Protein AF-A0A5U1CKG8-F1 (afdb_monomer_lite)

Sequence (173 aa):
HIKQDSEILKIQFNHFDNAKRIQFLENIAKSHIQNEFYFQKIIDVDFYPDETTTFPDDLKWLERNIEELKLKGTLGESIFFRNKSLHPNLKISKLVASYTMQDIDYDAECKISYEFPEYSTKKSEVAELVIDFKAFNGKGASVSKINEIKASIMKTIEAKKVKAYDLYKLISD

pLDDT: mean 88.24, std 12.93, range [34.75, 98.5]

Structure (mmCIF, N/CA/C/O backbone):
data_AF-A0A5U1CKG8-F1
#
_entry.id   AF-A0A5U1CKG8-F1
#
loop_
_atom_site.group_PDB
_atom_site.id
_atom_site.type_symbol
_atom_site.label_atom_id
_atom_site.label_alt_id
_atom_site.label_comp_id
_atom_site.label_asym_id
_atom_site.label_entity_id
_atom_site.label_seq_id
_atom_site.pdbx_PDB_ins_code
_atom_site.Cartn_x
_atom_site.Cartn_y
_atom_site.Cartn_z
_atom_site.occupancy
_atom_site.B_iso_or_equiv
_atom_site.auth_seq_id
_atom_site.auth_comp_id
_atom_site.auth_asym_id
_atom_site.auth_atom_id
_atom_site.pdbx_PDB_model_num
ATOM 1 N N . HIS A 1 1 ? -2.990 37.234 -15.066 1.00 37.94 1 HIS A N 1
ATOM 2 C CA . HIS A 1 1 ? -3.632 36.086 -14.403 1.00 37.94 1 HIS A CA 1
ATOM 3 C C . HIS A 1 1 ? -2.568 35.031 -14.169 1.00 37.94 1 HIS A C 1
ATOM 5 O O . HIS A 1 1 ? -2.195 34.326 -15.098 1.00 37.94 1 HIS A O 1
ATOM 11 N N . ILE A 1 2 ? -1.983 35.029 -12.973 1.00 34.75 2 ILE A N 1
ATOM 12 C CA . ILE A 1 2 ? -0.997 34.028 -12.561 1.00 34.75 2 ILE A CA 1
ATOM 13 C C . ILE A 1 2 ? -1.790 32.751 -12.267 1.00 34.75 2 ILE A C 1
ATOM 15 O O . ILE A 1 2 ? -2.798 32.813 -11.564 1.00 34.75 2 ILE A O 1
ATOM 19 N N . LYS A 1 3 ? -1.402 31.639 -12.901 1.00 37.12 3 LYS A N 1
ATOM 20 C CA . LYS A 1 3 ? -2.004 30.317 -12.692 1.00 37.12 3 LYS A CA 1
ATOM 21 C C . LYS A 1 3 ? -1.942 29.999 -11.199 1.00 37.12 3 LYS A C 1
ATOM 23 O O . LYS A 1 3 ? -0.858 30.050 -10.632 1.00 37.12 3 LYS A O 1
ATOM 28 N N . GLN A 1 4 ? -3.094 29.708 -10.598 1.00 41.19 4 GLN A N 1
ATOM 29 C CA . GLN A 1 4 ? -3.184 29.094 -9.276 1.00 41.19 4 GLN A CA 1
ATOM 30 C C . GLN A 1 4 ? -2.212 27.912 -9.229 1.00 41.19 4 GLN A C 1
ATOM 32 O O . GLN A 1 4 ? -2.310 27.010 -10.066 1.00 41.19 4 GLN A O 1
ATOM 37 N N . ASP A 1 5 ? -1.273 27.956 -8.285 1.00 42.31 5 ASP A N 1
ATOM 38 C CA . ASP A 1 5 ? -0.496 26.795 -7.876 1.00 42.31 5 ASP A CA 1
ATOM 39 C C . ASP A 1 5 ? -1.482 25.661 -7.602 1.00 42.31 5 ASP A C 1
ATOM 41 O O . ASP A 1 5 ? -2.368 25.781 -6.755 1.00 42.31 5 ASP A O 1
ATOM 45 N N . SER A 1 6 ? -1.392 24.580 -8.375 1.00 45.56 6 SER A N 1
ATOM 46 C CA . SER A 1 6 ? -2.134 23.366 -8.071 1.00 45.56 6 SER A CA 1
ATOM 47 C C . SER A 1 6 ? -1.601 22.854 -6.738 1.00 45.56 6 SER A C 1
ATOM 49 O O . SER A 1 6 ? -0.490 22.320 -6.701 1.00 45.56 6 SER A O 1
ATOM 51 N N . GLU A 1 7 ? -2.342 23.059 -5.649 1.00 56.25 7 GLU A N 1
ATOM 52 C CA . GLU A 1 7 ? -2.011 22.450 -4.365 1.00 56.25 7 GLU A CA 1
ATOM 53 C C . GLU A 1 7 ? -1.767 20.956 -4.590 1.00 56.25 7 GLU A C 1
ATOM 55 O O . GLU A 1 7 ? -2.584 20.252 -5.192 1.00 56.25 7 GLU A O 1
ATOM 60 N N . ILE A 1 8 ? -0.598 20.481 -4.159 1.00 71.81 8 ILE A N 1
ATOM 61 C CA . ILE A 1 8 ? -0.274 19.058 -4.186 1.00 71.81 8 ILE A CA 1
ATOM 62 C C . ILE A 1 8 ? -1.366 18.351 -3.383 1.00 71.81 8 ILE A C 1
ATOM 64 O O . ILE A 1 8 ? -1.565 18.663 -2.211 1.00 71.81 8 ILE A O 1
ATOM 68 N N . LEU A 1 9 ? -2.075 17.410 -4.013 1.00 84.44 9 LEU A N 1
ATOM 69 C CA . LEU A 1 9 ? -3.130 16.647 -3.354 1.00 84.44 9 LEU A CA 1
ATOM 70 C C . LEU A 1 9 ? -2.533 15.861 -2.180 1.00 84.44 9 LEU A C 1
ATOM 72 O O . LEU A 1 9 ? -1.879 14.831 -2.371 1.00 84.44 9 LEU A O 1
ATOM 76 N N . LYS A 1 10 ? -2.789 16.345 -0.966 1.00 91.81 10 LYS A N 1
ATOM 77 C CA . LYS A 1 10 ? -2.428 15.670 0.277 1.00 91.81 10 LYS A CA 1
ATOM 78 C C . LYS A 1 10 ? -3.472 14.610 0.593 1.00 91.81 10 LYS A C 1
ATOM 80 O O . LYS A 1 10 ? -4.633 14.926 0.832 1.00 91.81 10 LYS A O 1
ATOM 85 N N . ILE A 1 11 ? -3.061 13.348 0.580 1.00 96.75 11 ILE A N 1
ATOM 86 C CA . ILE A 1 11 ? -3.908 12.217 0.964 1.00 96.75 11 ILE A CA 1
ATOM 87 C C . ILE A 1 11 ? -3.493 11.797 2.368 1.00 96.75 11 ILE A C 1
ATOM 89 O O . ILE A 1 11 ? -2.354 11.372 2.554 1.00 96.75 11 ILE A O 1
ATOM 93 N N . GLN A 1 12 ? -4.399 11.916 3.335 1.00 97.94 12 GLN A N 1
ATOM 94 C CA . GLN A 1 12 ? -4.143 11.592 4.735 1.00 97.94 12 GLN A CA 1
ATOM 95 C C . GLN A 1 12 ? -4.854 10.305 5.153 1.00 97.94 12 GLN A C 1
ATOM 97 O O . GLN A 1 12 ? -5.826 9.870 4.533 1.00 97.94 12 GLN A O 1
ATOM 102 N N . PHE A 1 13 ? -4.349 9.681 6.211 1.00 98.19 13 PHE A N 1
ATOM 103 C CA . PHE A 1 13 ? -4.827 8.397 6.717 1.00 98.19 13 PHE A CA 1
ATOM 104 C C . PHE A 1 13 ? -6.315 8.413 7.118 1.00 98.19 13 PHE A C 1
ATOM 106 O O . PHE A 1 13 ? -7.049 7.467 6.806 1.00 98.19 13 PHE A O 1
ATOM 113 N N . ASN A 1 14 ? -6.770 9.502 7.743 1.00 97.00 14 ASN A N 1
ATOM 114 C CA . ASN A 1 14 ? -8.156 9.750 8.155 1.00 97.00 14 ASN A CA 1
ATOM 115 C C . ASN A 1 14 ? -9.097 10.184 7.021 1.00 97.00 14 ASN A C 1
ATOM 117 O O . ASN A 1 14 ? -10.294 10.330 7.256 1.00 97.00 14 ASN A O 1
ATOM 121 N N . HIS A 1 15 ? -8.611 10.349 5.786 1.00 97.88 15 HIS A N 1
ATOM 122 C CA . HIS A 1 15 ? -9.495 10.574 4.636 1.00 97.88 15 HIS A CA 1
ATOM 123 C C . HIS A 1 15 ? -10.324 9.330 4.284 1.00 97.88 15 HIS A C 1
ATOM 125 O O . HIS A 1 15 ? -11.174 9.384 3.398 1.00 97.88 15 HIS A O 1
ATOM 131 N N . PHE A 1 16 ? -10.074 8.206 4.956 1.00 97.88 16 PHE A N 1
ATOM 132 C CA . PHE A 1 16 ? -10.710 6.919 4.733 1.00 97.88 16 PHE A CA 1
ATOM 133 C C . PHE A 1 16 ? -11.151 6.315 6.066 1.00 97.88 16 PHE A C 1
ATOM 135 O O . PHE A 1 16 ? -10.428 6.410 7.061 1.00 97.88 16 PHE A O 1
ATOM 142 N N . ASP A 1 17 ? -12.270 5.589 6.055 1.00 97.31 17 ASP A N 1
ATOM 143 C CA . ASP A 1 17 ? -12.484 4.528 7.040 1.00 97.31 17 ASP A CA 1
ATOM 144 C C . ASP A 1 17 ? -11.544 3.337 6.757 1.00 97.31 17 ASP A C 1
ATOM 146 O O . ASP A 1 17 ? -10.890 3.267 5.711 1.00 97.31 17 ASP A O 1
ATOM 150 N N . ASN A 1 18 ? -11.463 2.382 7.684 1.00 97.06 18 ASN A N 1
ATOM 151 C CA . ASN A 1 18 ? -10.542 1.250 7.566 1.00 97.06 18 ASN A CA 1
ATOM 152 C C . ASN A 1 18 ? -10.771 0.419 6.299 1.00 97.06 18 ASN A C 1
ATOM 154 O O . ASN A 1 18 ? -9.816 0.066 5.601 1.00 97.06 18 ASN A O 1
ATOM 158 N N . ALA A 1 19 ? -12.032 0.165 5.943 1.00 96.94 19 ALA A N 1
ATOM 159 C CA . ALA A 1 19 ? -12.349 -0.652 4.784 1.00 96.94 1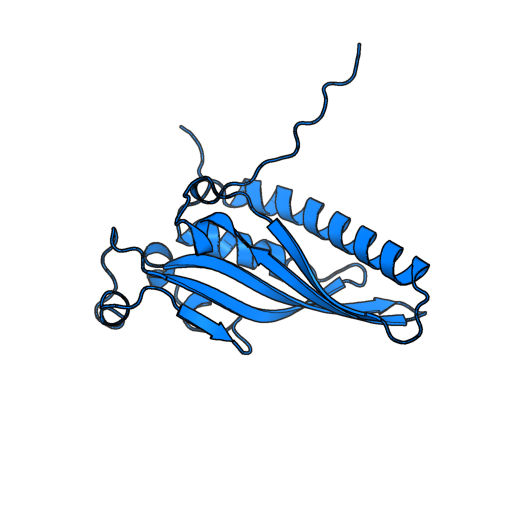9 ALA A CA 1
ATOM 160 C C . ALA A 1 19 ? -12.005 0.039 3.470 1.00 96.94 19 ALA A C 1
ATOM 162 O O . ALA A 1 19 ? -11.392 -0.580 2.592 1.00 96.94 19 ALA A O 1
ATOM 163 N N . LYS A 1 20 ? -12.326 1.328 3.362 1.00 98.06 20 LYS A N 1
ATOM 164 C CA . LYS A 1 20 ? -11.967 2.166 2.224 1.00 98.06 20 LYS A CA 1
ATOM 165 C C . LYS A 1 20 ? -10.460 2.369 2.122 1.00 98.06 20 LYS A C 1
ATOM 167 O O . LYS A 1 20 ? -9.946 2.364 1.010 1.00 98.06 20 LYS A O 1
ATOM 172 N N . ARG A 1 21 ? -9.726 2.457 3.238 1.00 98.12 21 ARG A N 1
ATOM 173 C CA . ARG A 1 21 ? -8.255 2.571 3.230 1.00 98.12 21 ARG A CA 1
ATOM 174 C C . ARG A 1 21 ? -7.599 1.334 2.622 1.00 98.12 21 ARG A C 1
ATOM 176 O O . ARG A 1 21 ? -6.718 1.459 1.773 1.00 98.12 21 ARG A O 1
ATOM 183 N N . ILE A 1 22 ? -8.068 0.143 3.004 1.00 97.81 22 ILE A N 1
ATOM 184 C CA . ILE A 1 22 ? -7.610 -1.127 2.418 1.00 97.81 22 ILE A CA 1
ATOM 185 C C . ILE A 1 22 ? -7.914 -1.163 0.923 1.00 97.81 22 ILE A C 1
ATOM 187 O O . ILE A 1 22 ? -7.021 -1.443 0.125 1.00 97.81 22 ILE A O 1
ATOM 191 N N . GLN A 1 23 ? -9.150 -0.835 0.537 1.00 97.38 23 GLN A N 1
ATOM 192 C CA . GLN A 1 23 ? -9.555 -0.809 -0.869 1.00 97.38 23 GLN A CA 1
ATOM 193 C C . GLN A 1 23 ? -8.756 0.210 -1.685 1.00 97.38 23 GLN A C 1
ATOM 195 O O . GLN A 1 23 ? -8.368 -0.091 -2.807 1.00 97.38 23 GLN A O 1
ATOM 200 N N . PHE A 1 24 ? -8.468 1.382 -1.124 1.00 98.00 24 PHE A N 1
ATOM 201 C CA . PHE A 1 24 ? -7.677 2.429 -1.756 1.00 98.00 24 PHE A CA 1
ATOM 202 C C . PHE A 1 24 ? -6.250 1.964 -2.061 1.00 98.00 24 PHE A C 1
ATOM 204 O O . PHE A 1 24 ? -5.827 2.021 -3.218 1.00 98.00 24 PHE A O 1
ATOM 211 N N . LEU A 1 25 ? -5.522 1.449 -1.061 1.00 97.88 25 LEU A N 1
ATOM 212 C CA . LEU A 1 25 ? -4.151 0.965 -1.265 1.00 97.88 25 LEU A CA 1
ATOM 213 C C . LEU A 1 25 ? -4.113 -0.242 -2.214 1.00 97.88 25 LEU A C 1
ATOM 215 O O . LEU A 1 25 ? -3.247 -0.316 -3.088 1.00 97.88 25 LEU A O 1
ATOM 219 N N . GLU A 1 26 ? -5.074 -1.162 -2.084 1.00 96.62 26 GLU A N 1
ATOM 220 C CA . GLU A 1 26 ? -5.213 -2.315 -2.977 1.00 96.62 26 GLU A CA 1
ATOM 221 C C . GLU A 1 26 ? -5.499 -1.880 -4.423 1.00 9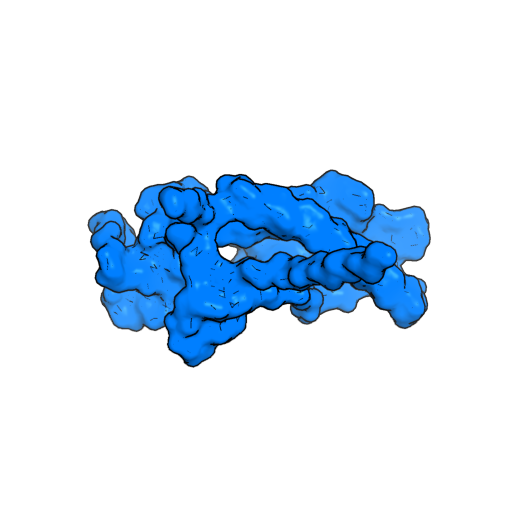6.62 26 GLU A C 1
ATOM 223 O O . GLU A 1 26 ? -4.881 -2.393 -5.358 1.00 96.62 26 GLU A O 1
ATOM 228 N N . ASN A 1 27 ? -6.404 -0.917 -4.614 1.00 96.19 27 ASN A N 1
ATOM 229 C CA . ASN A 1 27 ? -6.797 -0.428 -5.928 1.00 96.19 27 ASN A CA 1
ATOM 230 C C . ASN A 1 27 ? -5.635 0.260 -6.639 1.00 96.19 27 ASN A C 1
ATOM 232 O O . ASN A 1 27 ? -5.372 -0.073 -7.795 1.00 96.19 27 ASN A O 1
ATOM 236 N N . ILE A 1 28 ? -4.920 1.170 -5.965 1.00 95.25 28 ILE A N 1
ATOM 237 C CA . ILE A 1 28 ? -3.768 1.841 -6.580 1.00 95.25 28 ILE A CA 1
ATOM 238 C C . ILE A 1 28 ? -2.741 0.796 -6.998 1.00 95.25 28 ILE A C 1
ATOM 240 O O . ILE A 1 28 ? -2.328 0.796 -8.154 1.00 95.25 28 ILE A O 1
ATOM 244 N N . ALA A 1 29 ? -2.392 -0.136 -6.108 1.00 95.31 29 ALA A N 1
ATOM 245 C CA . ALA A 1 29 ? -1.384 -1.143 -6.409 1.00 95.31 29 ALA A CA 1
ATOM 246 C C . ALA A 1 29 ? -1.779 -2.053 -7.590 1.00 95.31 29 ALA A C 1
ATOM 248 O O . ALA A 1 29 ? -0.969 -2.324 -8.474 1.00 95.31 29 ALA A O 1
ATOM 249 N N . LYS A 1 30 ? -3.037 -2.508 -7.646 1.00 94.44 30 LYS A N 1
ATOM 250 C CA . LYS A 1 30 ? -3.508 -3.456 -8.673 1.00 94.44 30 LYS A CA 1
ATOM 251 C C . LYS A 1 30 ? -3.891 -2.806 -10.005 1.00 94.44 30 LYS A C 1
ATOM 253 O O . LYS A 1 30 ? -4.002 -3.502 -11.009 1.00 94.44 30 LYS A O 1
ATOM 258 N N . SER A 1 31 ? -4.082 -1.487 -10.056 1.00 89.38 31 SER A N 1
ATOM 259 C CA . SER A 1 31 ? -4.579 -0.781 -11.253 1.00 89.38 31 SER A CA 1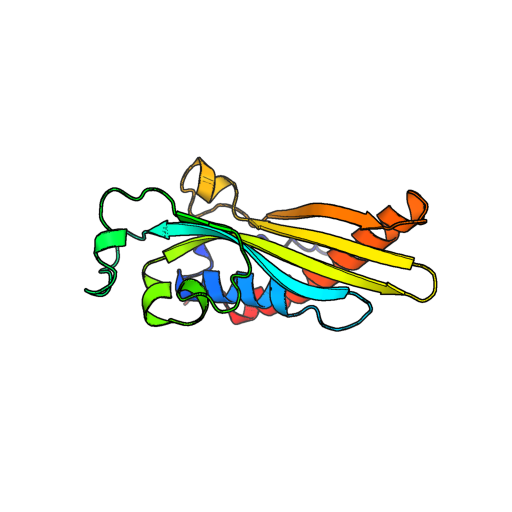
ATOM 260 C C . SER A 1 31 ? -3.555 -0.615 -12.387 1.00 89.38 31 SER A C 1
ATOM 262 O O . SER A 1 31 ? -3.836 0.068 -13.385 1.00 89.38 31 SER A O 1
ATOM 264 N N . HIS A 1 32 ? -2.375 -1.213 -12.237 1.00 83.81 32 HIS A N 1
ATOM 265 C CA . HIS A 1 32 ? -1.246 -1.145 -13.156 1.00 83.81 32 HIS A CA 1
ATOM 266 C C . HIS A 1 32 ? -1.145 -2.434 -13.970 1.00 83.81 32 HIS A C 1
ATOM 268 O O . HIS A 1 32 ? -0.551 -3.409 -13.529 1.00 83.81 32 HIS A O 1
ATOM 274 N N . ILE A 1 33 ? -1.781 -2.459 -15.139 1.00 73.38 33 ILE A N 1
ATOM 275 C CA . ILE A 1 33 ? -1.850 -3.648 -16.008 1.00 73.38 33 ILE A CA 1
ATOM 276 C C . ILE A 1 33 ? -1.606 -3.312 -17.488 1.00 73.38 33 ILE A C 1
ATOM 278 O O . ILE A 1 33 ? -1.952 -4.089 -18.371 1.00 73.38 33 ILE A O 1
ATOM 282 N N . GLN A 1 34 ? -1.086 -2.118 -17.772 1.00 69.94 34 GLN A N 1
ATOM 283 C CA . GLN A 1 34 ? -0.930 -1.569 -19.122 1.00 69.94 34 GLN A CA 1
ATOM 284 C C . GLN A 1 34 ? 0.329 -0.702 -19.186 1.00 69.94 34 GLN A C 1
ATOM 286 O O . GLN A 1 34 ? 0.808 -0.241 -18.150 1.00 69.94 34 GLN A O 1
ATOM 291 N N . ASN A 1 35 ? 0.802 -0.421 -20.405 1.00 65.31 35 ASN A N 1
ATOM 292 C CA . ASN A 1 35 ? 1.944 0.458 -20.680 1.00 65.31 35 ASN A CA 1
ATOM 293 C C . ASN A 1 35 ? 3.225 0.000 -19.975 1.00 65.31 35 ASN A C 1
ATOM 295 O O . ASN A 1 35 ? 3.835 0.772 -19.241 1.00 65.31 35 ASN A O 1
ATOM 299 N N . GLU A 1 36 ? 3.588 -1.271 -20.168 1.00 80.06 36 GLU A N 1
ATOM 300 C CA . GLU A 1 36 ? 4.881 -1.810 -19.718 1.00 80.06 36 GLU A CA 1
ATOM 301 C C . GLU A 1 36 ? 5.072 -1.789 -18.195 1.00 80.06 36 GLU A C 1
ATOM 303 O O . GLU A 1 36 ? 6.177 -1.983 -17.713 1.00 80.06 36 GLU A O 1
ATOM 308 N N . PHE A 1 37 ? 4.011 -1.572 -17.412 1.00 88.31 37 PHE A N 1
ATOM 309 C CA . PHE A 1 37 ? 4.044 -1.606 -15.954 1.00 88.31 37 PHE A CA 1
ATOM 310 C C . PHE A 1 37 ? 2.926 -2.509 -15.436 1.00 88.31 37 PHE A C 1
ATOM 312 O O . PHE A 1 37 ? 1.748 -2.134 -15.421 1.00 88.31 37 PHE A O 1
ATOM 319 N N . TYR A 1 38 ? 3.308 -3.721 -15.035 1.00 91.56 38 TYR A N 1
ATOM 320 C CA . TYR A 1 38 ? 2.382 -4.809 -14.740 1.00 91.56 38 TYR A CA 1
ATOM 321 C C . TYR A 1 38 ? 2.488 -5.243 -13.282 1.00 91.56 38 TYR A C 1
ATOM 323 O O . TYR A 1 38 ? 3.538 -5.689 -12.815 1.00 91.56 38 TYR A O 1
ATOM 331 N N . PHE A 1 39 ? 1.376 -5.131 -12.563 1.00 94.88 39 PHE A N 1
ATOM 332 C CA . PHE A 1 39 ? 1.211 -5.657 -11.219 1.00 94.88 39 PHE A CA 1
ATOM 333 C C . PHE A 1 39 ? 1.389 -7.173 -11.218 1.00 94.88 39 PHE A C 1
ATOM 335 O O . PHE A 1 39 ? 0.769 -7.883 -12.007 1.00 94.88 39 PHE A O 1
ATOM 342 N N . GLN A 1 40 ? 2.202 -7.663 -10.284 1.00 95.12 40 GLN A N 1
ATOM 343 C CA . GLN A 1 40 ? 2.395 -9.095 -10.072 1.00 95.12 40 GLN A CA 1
ATOM 344 C C . GLN A 1 40 ? 1.670 -9.569 -8.814 1.00 95.12 40 GLN A C 1
ATOM 346 O O . GLN A 1 40 ? 0.856 -10.487 -8.860 1.00 95.12 40 GLN A O 1
ATOM 351 N N . LYS A 1 41 ? 1.983 -8.964 -7.662 1.00 96.25 41 LYS A N 1
ATOM 352 C CA . LYS A 1 41 ? 1.436 -9.383 -6.364 1.00 96.25 41 LYS A CA 1
ATOM 353 C C . LYS A 1 41 ? 1.701 -8.365 -5.261 1.00 96.25 41 LYS A C 1
ATOM 355 O O . LYS A 1 41 ? 2.657 -7.596 -5.320 1.00 96.25 41 LYS A O 1
ATOM 360 N N . ILE A 1 42 ? 0.888 -8.442 -4.209 1.00 97.56 42 ILE A N 1
ATOM 361 C CA . ILE A 1 42 ? 1.153 -7.813 -2.909 1.00 97.56 42 ILE A CA 1
ATOM 362 C C . ILE A 1 42 ? 2.092 -8.732 -2.123 1.00 97.56 42 ILE A C 1
ATOM 364 O O . ILE A 1 42 ? 1.816 -9.931 -2.008 1.00 97.56 42 ILE A O 1
ATOM 368 N N . ILE A 1 43 ? 3.188 -8.176 -1.604 1.00 97.81 43 ILE A N 1
ATOM 369 C CA . ILE A 1 43 ? 4.286 -8.943 -1.000 1.00 97.81 43 ILE A CA 1
ATOM 370 C C . ILE A 1 43 ? 4.554 -8.652 0.474 1.00 97.81 43 ILE A C 1
ATOM 372 O O . ILE A 1 43 ? 5.156 -9.493 1.139 1.00 97.81 43 ILE A O 1
ATOM 376 N N . ASP A 1 44 ? 4.145 -7.487 0.968 1.00 98.06 44 ASP A N 1
ATOM 377 C CA . ASP A 1 44 ? 4.358 -7.047 2.350 1.00 98.06 44 ASP A CA 1
ATOM 378 C C . ASP A 1 44 ? 3.226 -6.093 2.740 1.00 98.06 44 ASP A C 1
ATOM 380 O O . ASP A 1 44 ? 2.867 -5.228 1.938 1.00 98.06 44 ASP A O 1
ATOM 384 N N . VAL A 1 45 ? 2.648 -6.261 3.925 1.00 98.06 45 VAL A N 1
ATOM 385 C CA . VAL A 1 45 ? 1.590 -5.391 4.459 1.00 98.06 45 VAL A CA 1
ATOM 386 C C . VAL A 1 45 ? 1.717 -5.275 5.970 1.00 98.06 45 VAL A C 1
ATOM 388 O O . VAL A 1 45 ? 2.014 -6.263 6.649 1.00 98.06 45 VAL A O 1
ATOM 391 N N . ASP A 1 46 ? 1.418 -4.083 6.476 1.00 97.75 46 ASP A N 1
ATOM 392 C CA . ASP A 1 46 ? 1.413 -3.792 7.905 1.00 97.75 46 ASP A CA 1
ATOM 393 C C . ASP A 1 46 ? -0.017 -3.366 8.284 1.00 97.75 46 ASP A C 1
ATOM 395 O O . ASP A 1 46 ? -0.544 -2.362 7.783 1.00 97.75 46 ASP A O 1
ATOM 399 N N . PHE A 1 47 ? -0.655 -4.169 9.138 1.00 96.38 47 PHE A N 1
ATOM 400 C CA . PHE A 1 47 ? -1.981 -3.913 9.699 1.00 96.38 47 PHE A CA 1
ATOM 401 C C . PHE A 1 47 ? -1.901 -3.682 11.206 1.00 96.38 47 PHE A C 1
ATOM 403 O O . PHE A 1 47 ? -1.072 -4.268 11.897 1.00 96.38 47 PHE A O 1
ATOM 410 N N . TYR A 1 48 ? -2.831 -2.888 11.714 1.00 95.19 48 TYR A N 1
ATOM 411 C CA . TYR A 1 48 ? -3.010 -2.599 13.129 1.00 95.19 48 TYR A CA 1
ATOM 412 C C . TYR A 1 48 ? -4.463 -2.903 13.497 1.00 95.19 48 TYR A C 1
ATOM 414 O O . TYR A 1 48 ? -5.360 -2.481 12.758 1.00 95.19 48 TYR A O 1
ATOM 422 N N . PRO A 1 49 ? -4.727 -3.635 14.587 1.00 93.31 49 PRO A N 1
ATOM 423 C CA . PRO A 1 49 ? -6.084 -3.791 15.088 1.00 93.31 49 PRO A CA 1
ATOM 424 C C . PRO A 1 49 ? -6.726 -2.438 15.410 1.00 93.31 49 PRO A C 1
ATOM 426 O O . PRO A 1 49 ? -6.075 -1.546 15.954 1.00 93.31 49 PRO A O 1
ATOM 429 N N . ASP A 1 50 ? -8.001 -2.271 15.062 1.00 91.62 50 ASP A N 1
ATOM 430 C CA . ASP A 1 50 ? -8.791 -1.120 15.490 1.00 91.62 50 ASP A CA 1
ATOM 431 C C . ASP A 1 50 ? -9.592 -1.463 16.747 1.00 91.62 50 ASP A C 1
ATOM 433 O O . ASP A 1 50 ? -10.685 -2.028 16.677 1.00 91.62 50 ASP A O 1
ATOM 437 N N . GLU A 1 51 ? -9.047 -1.085 17.901 1.00 83.44 51 GLU A N 1
ATOM 438 C CA . GLU A 1 51 ? -9.645 -1.314 19.222 1.00 83.44 51 GLU A CA 1
ATOM 439 C C . GLU A 1 51 ? -10.996 -0.604 19.422 1.00 83.44 51 GLU A C 1
ATOM 441 O O . GLU A 1 51 ? -11.722 -0.908 20.366 1.00 83.44 51 GLU A O 1
ATOM 446 N N . THR A 1 52 ? -11.368 0.333 18.541 1.00 86.06 52 THR A N 1
ATOM 447 C CA . THR A 1 52 ? -12.677 1.008 18.598 1.00 86.06 52 THR A CA 1
ATOM 448 C C . THR A 1 52 ? -13.808 0.180 17.987 1.00 86.06 52 THR A C 1
ATOM 450 O O . THR A 1 52 ? -14.976 0.561 18.061 1.00 86.06 52 THR A O 1
ATOM 453 N N . THR A 1 53 ? -13.477 -0.966 17.390 1.00 84.19 53 THR A N 1
ATOM 454 C CA . THR A 1 53 ? -14.415 -1.846 16.696 1.00 84.19 53 THR A CA 1
ATOM 455 C C . THR A 1 53 ? -14.434 -3.229 17.336 1.00 84.19 53 THR A C 1
ATOM 457 O O . THR A 1 53 ? -13.442 -3.678 17.897 1.00 84.19 53 THR A O 1
ATOM 460 N N . THR A 1 54 ? -15.560 -3.933 17.235 1.00 81.44 54 THR A N 1
ATOM 461 C CA . THR A 1 54 ? -15.655 -5.321 17.707 1.00 81.44 54 THR A CA 1
ATOM 462 C C . THR A 1 54 ? -15.208 -6.271 16.608 1.00 81.44 54 THR A C 1
ATOM 464 O O . THR A 1 54 ? -15.785 -6.266 15.516 1.00 81.44 54 THR A O 1
ATOM 467 N N . PHE A 1 55 ? -14.201 -7.095 16.884 1.00 82.00 55 PHE A N 1
ATOM 468 C CA . PHE A 1 55 ? -13.774 -8.131 15.958 1.00 82.00 55 PHE A CA 1
ATOM 469 C C . PHE A 1 55 ? -14.794 -9.276 15.914 1.00 82.00 55 PHE A C 1
ATOM 471 O O . PHE A 1 55 ? -15.407 -9.616 16.934 1.00 82.00 55 PHE A O 1
ATOM 478 N N . PRO A 1 56 ? -14.958 -9.925 14.747 1.00 80.69 56 PRO A N 1
ATOM 479 C CA . PRO A 1 56 ? -15.707 -11.172 14.642 1.00 80.69 56 PRO A CA 1
ATOM 480 C C . PRO A 1 56 ? -15.161 -12.231 15.606 1.00 80.69 56 PRO A C 1
ATOM 482 O O . PRO A 1 56 ? -13.951 -12.288 15.828 1.00 80.69 56 PRO A O 1
ATOM 485 N N . ASP A 1 57 ? -16.029 -13.105 16.124 1.00 82.50 57 ASP A N 1
ATOM 486 C CA . ASP A 1 57 ? -15.662 -14.125 17.121 1.00 82.50 57 ASP A CA 1
ATOM 487 C C . ASP A 1 57 ? -14.436 -14.956 16.714 1.00 82.50 57 ASP A C 1
ATOM 489 O O . ASP A 1 57 ? -13.509 -15.125 17.509 1.00 82.50 57 ASP A O 1
ATOM 493 N N . ASP A 1 58 ? -14.374 -15.373 15.449 1.00 75.38 58 ASP A N 1
ATOM 494 C CA . ASP A 1 58 ? -13.279 -16.181 14.897 1.00 75.38 58 ASP A CA 1
ATOM 495 C C . ASP A 1 58 ? -11.923 -15.448 14.850 1.00 75.38 58 ASP A C 1
ATOM 497 O O . ASP A 1 58 ? -10.875 -16.055 14.619 1.00 75.38 58 ASP A O 1
ATOM 501 N N . LEU A 1 59 ? -11.919 -14.129 15.062 1.00 76.31 59 LEU A N 1
ATOM 502 C CA . LEU A 1 59 ? -10.742 -13.263 14.987 1.00 76.31 59 LEU A CA 1
ATOM 503 C C . LEU A 1 59 ? -10.564 -12.371 16.208 1.00 76.31 59 LEU A C 1
ATOM 505 O O . LEU A 1 59 ? -9.670 -11.529 16.214 1.00 76.31 59 LEU A O 1
ATOM 509 N N . LYS A 1 60 ? -11.319 -12.616 17.281 1.00 80.81 60 LYS A N 1
ATOM 510 C CA . LYS A 1 60 ? -11.118 -11.971 18.587 1.00 80.81 60 LYS A CA 1
ATOM 511 C C . LYS A 1 60 ? -9.699 -12.109 19.129 1.00 80.81 60 LYS A C 1
ATOM 513 O O . LYS A 1 60 ? -9.274 -11.322 19.966 1.00 80.81 60 LYS A O 1
ATOM 518 N N . TRP A 1 61 ? -8.938 -13.101 18.667 1.00 81.12 61 TRP A N 1
ATOM 519 C CA . TRP A 1 61 ? -7.527 -13.226 19.025 1.00 81.12 61 TRP A CA 1
ATOM 520 C C . TRP A 1 61 ? -6.677 -12.045 18.521 1.00 81.12 61 TRP A C 1
ATOM 522 O O . TRP A 1 61 ? -5.656 -11.755 19.137 1.00 81.12 61 TRP A O 1
ATOM 532 N N . LEU A 1 62 ? -7.109 -11.337 17.467 1.00 77.50 62 LEU A N 1
ATOM 533 C CA . LEU A 1 62 ? -6.453 -10.128 16.960 1.00 77.50 62 LEU A CA 1
ATOM 534 C C . LEU A 1 62 ? -6.599 -8.922 17.895 1.00 77.50 62 LEU A C 1
ATOM 536 O O . LEU A 1 62 ? -5.740 -8.049 17.874 1.00 77.50 62 LEU A O 1
ATOM 540 N N . GLU A 1 63 ? -7.636 -8.886 18.736 1.00 71.69 63 GLU A N 1
ATOM 541 C CA . GLU A 1 63 ? -7.844 -7.815 19.725 1.00 71.69 63 GLU A CA 1
ATOM 542 C C . GLU A 1 63 ? -6.853 -7.889 20.894 1.00 71.69 63 GLU A C 1
ATOM 544 O O . GLU A 1 63 ? -6.663 -6.916 21.618 1.00 71.69 63 GLU A O 1
ATOM 549 N N . ARG A 1 64 ? -6.247 -9.056 21.148 1.00 66.75 64 ARG A N 1
ATOM 550 C CA . ARG A 1 64 ? -5.498 -9.296 22.388 1.00 66.75 64 ARG A CA 1
ATOM 551 C C . ARG A 1 64 ? -3.999 -9.142 22.179 1.00 66.75 64 ARG A C 1
ATOM 553 O O . ARG A 1 64 ? -3.354 -10.047 21.663 1.00 66.75 64 ARG A O 1
ATOM 560 N N . ASN A 1 65 ? -3.438 -8.048 22.698 1.00 73.88 65 ASN A N 1
ATOM 561 C CA . ASN A 1 65 ? -1.991 -7.798 22.797 1.00 73.88 65 ASN A CA 1
ATOM 562 C C . ASN A 1 65 ? -1.244 -7.803 21.450 1.00 73.88 65 ASN A C 1
ATOM 564 O O . ASN A 1 65 ? -0.031 -8.017 21.418 1.00 73.88 65 ASN A O 1
ATOM 568 N N . ILE A 1 66 ? -1.953 -7.594 20.338 1.00 87.06 66 ILE A N 1
ATOM 569 C CA . ILE A 1 66 ? -1.341 -7.452 19.020 1.00 87.06 66 ILE A CA 1
ATOM 570 C C . ILE A 1 66 ? -1.300 -5.973 18.680 1.00 87.06 66 ILE A C 1
ATOM 572 O O . ILE A 1 66 ? -2.293 -5.382 18.275 1.00 87.06 66 ILE A O 1
ATOM 576 N N . GLU A 1 67 ? -0.122 -5.382 18.818 1.00 89.00 67 GLU A N 1
ATOM 577 C CA . GLU A 1 67 ? 0.083 -3.989 18.430 1.00 89.00 67 GLU A CA 1
ATOM 578 C C . GLU A 1 67 ? 0.215 -3.836 16.915 1.00 89.00 67 GLU A C 1
ATOM 580 O O . GLU A 1 67 ? -0.086 -2.775 16.386 1.00 89.00 67 GLU A O 1
ATOM 585 N N . GLU A 1 68 ? 0.689 -4.865 16.207 1.00 93.38 68 GLU A N 1
ATOM 586 C CA . GLU A 1 68 ? 0.992 -4.798 14.779 1.00 93.38 68 GLU A CA 1
ATOM 587 C C . GLU A 1 68 ? 1.051 -6.197 14.145 1.00 93.38 68 GLU A C 1
ATOM 589 O O . GLU A 1 68 ? 1.634 -7.133 14.693 1.00 93.38 68 GLU A O 1
ATOM 594 N N . LEU A 1 69 ? 0.493 -6.326 12.942 1.00 93.62 69 LEU A N 1
ATOM 595 C CA . LEU A 1 69 ? 0.538 -7.520 12.105 1.00 93.62 69 LEU A CA 1
ATOM 596 C C . LEU A 1 69 ? 1.349 -7.217 10.844 1.00 93.62 69 LEU A C 1
ATOM 598 O O . LEU A 1 69 ? 0.861 -6.544 9.935 1.00 93.62 69 LEU A O 1
ATOM 602 N N . LYS A 1 70 ? 2.570 -7.756 10.764 1.00 95.75 70 LYS A N 1
ATOM 603 C CA . LYS A 1 70 ? 3.395 -7.708 9.546 1.00 95.75 70 LYS A CA 1
ATOM 604 C C . LYS A 1 70 ? 3.296 -9.018 8.801 1.00 95.75 70 LYS A C 1
ATOM 606 O O . LYS A 1 70 ? 3.732 -10.056 9.298 1.00 95.75 70 LYS A O 1
ATOM 611 N N . LEU A 1 71 ? 2.760 -8.967 7.592 1.00 95.56 71 LEU A N 1
ATOM 612 C CA . LEU A 1 71 ? 2.577 -10.148 6.761 1.00 95.56 71 LEU A CA 1
ATOM 613 C C . LEU A 1 71 ? 3.446 -10.016 5.521 1.00 95.56 71 LEU A C 1
ATOM 615 O O . LEU A 1 71 ? 3.426 -8.990 4.851 1.00 95.56 71 LEU A O 1
ATOM 619 N N . LYS A 1 72 ? 4.172 -11.082 5.184 1.00 95.62 72 LYS A N 1
ATOM 620 C CA . LYS A 1 72 ? 4.990 -11.173 3.970 1.00 95.62 72 LYS A CA 1
ATOM 621 C C . LYS A 1 72 ? 4.635 -12.436 3.203 1.00 95.62 72 LYS A C 1
ATOM 623 O O . LYS A 1 72 ? 4.437 -13.485 3.808 1.00 95.62 72 LYS A O 1
ATOM 628 N N . GLY A 1 73 ? 4.572 -12.357 1.877 1.00 93.06 73 GLY A N 1
ATOM 629 C CA . GLY A 1 73 ? 4.264 -13.524 1.047 1.00 93.06 73 GLY A CA 1
ATOM 630 C C . GLY A 1 73 ? 3.667 -13.169 -0.307 1.00 93.06 73 GLY A C 1
ATOM 631 O O . GLY A 1 73 ? 4.118 -12.244 -0.970 1.00 93.06 73 GLY A O 1
ATOM 632 N N . THR A 1 74 ? 2.660 -13.930 -0.732 1.00 92.94 74 THR A N 1
ATOM 633 C CA . THR A 1 74 ? 1.811 -13.595 -1.884 1.00 92.94 74 THR A CA 1
ATOM 634 C C . THR A 1 74 ? 0.412 -13.348 -1.341 1.00 92.94 74 THR A C 1
ATOM 636 O O . THR A 1 74 ? -0.351 -14.282 -1.116 1.00 92.94 74 THR A O 1
ATOM 639 N N . LEU A 1 75 ? 0.116 -12.088 -1.026 1.00 93.62 75 LEU A N 1
ATOM 640 C CA . LEU A 1 75 ? -0.946 -11.747 -0.074 1.00 93.62 75 LEU A CA 1
ATOM 641 C C . LEU A 1 75 ? -2.274 -11.358 -0.722 1.00 93.62 75 LEU A C 1
ATOM 643 O O . LEU A 1 75 ? -3.263 -11.219 -0.008 1.00 93.62 75 LEU A O 1
ATOM 647 N N . GLY A 1 76 ? -2.315 -11.221 -2.051 1.00 83.50 76 GLY A N 1
ATOM 648 C CA . GLY A 1 76 ? -3.517 -10.797 -2.779 1.00 83.50 76 GLY A CA 1
ATOM 649 C C . GLY A 1 76 ? -4.745 -11.678 -2.524 1.00 83.50 76 GLY A C 1
ATOM 650 O O . GLY A 1 76 ? -5.859 -11.169 -2.541 1.00 83.50 76 GLY A O 1
ATOM 651 N N . GLU A 1 77 ? -4.528 -12.957 -2.206 1.00 86.62 77 GLU A N 1
ATOM 652 C CA . GLU A 1 77 ? -5.581 -13.938 -1.911 1.00 86.62 77 GLU A CA 1
ATOM 653 C C . GLU A 1 77 ? -5.704 -14.280 -0.418 1.00 86.62 77 GLU A C 1
ATOM 655 O O . GLU A 1 77 ? -6.410 -15.215 -0.042 1.00 86.62 77 GLU A O 1
ATOM 660 N N . SER A 1 78 ? -5.007 -13.545 0.450 1.00 89.94 78 SER A N 1
ATOM 661 C CA . SER A 1 78 ? -5.080 -13.765 1.894 1.00 89.94 78 SER A CA 1
ATOM 662 C C . SER A 1 78 ? -6.433 -13.330 2.470 1.00 89.94 78 SER A C 1
ATOM 664 O O . SER A 1 78 ? -7.152 -12.508 1.890 1.00 89.94 78 SER A O 1
ATOM 666 N N . ILE A 1 79 ? -6.768 -13.852 3.655 1.00 89.19 79 ILE A N 1
ATOM 667 C CA . ILE A 1 79 ? -8.019 -13.525 4.357 1.00 89.19 79 ILE A CA 1
ATOM 668 C C . ILE A 1 79 ? -8.173 -12.018 4.607 1.00 89.19 79 ILE A C 1
ATOM 670 O O . ILE A 1 79 ? -9.289 -11.517 4.569 1.00 89.19 79 ILE A O 1
ATOM 674 N N . PHE A 1 80 ? -7.061 -11.295 4.769 1.00 90.19 80 PHE A N 1
ATOM 675 C CA . PHE A 1 80 ? -7.023 -9.856 5.042 1.00 90.19 80 PHE A CA 1
ATOM 676 C C . PHE A 1 80 ? -7.471 -8.989 3.859 1.00 90.19 80 PHE A C 1
ATOM 678 O O . PHE A 1 80 ? -7.816 -7.833 4.064 1.00 90.19 80 PHE A O 1
ATOM 685 N N . PHE A 1 81 ? -7.471 -9.538 2.639 1.00 91.00 81 PHE A N 1
ATOM 686 C CA . PHE A 1 81 ? -7.979 -8.861 1.440 1.00 91.00 81 PHE A CA 1
ATOM 687 C C . PHE A 1 81 ? -9.291 -9.468 0.933 1.00 91.00 81 PHE A C 1
ATOM 689 O O . PHE A 1 81 ? -10.136 -8.751 0.386 1.00 91.00 81 PHE A O 1
ATOM 696 N N . ARG A 1 82 ? -9.486 -10.784 1.104 1.00 90.50 82 ARG A N 1
ATOM 697 C CA . ARG A 1 82 ? -10.695 -11.487 0.646 1.00 90.50 82 ARG A CA 1
ATOM 698 C C . ARG A 1 82 ? -11.881 -11.314 1.592 1.00 90.50 82 ARG A C 1
ATOM 700 O O . ARG A 1 82 ? -13.001 -11.128 1.119 1.00 90.50 82 ARG A O 1
ATOM 707 N N . ASN A 1 83 ? -11.659 -11.380 2.905 1.00 89.94 83 ASN A N 1
ATOM 708 C CA . ASN A 1 83 ? -12.746 -11.313 3.871 1.00 89.94 83 ASN A CA 1
ATOM 709 C C . ASN A 1 83 ? -13.059 -9.858 4.247 1.00 89.94 83 ASN A C 1
ATOM 711 O O . ASN A 1 83 ? -12.466 -9.278 5.156 1.00 89.94 83 ASN A O 1
ATOM 715 N N . LYS A 1 84 ? -14.046 -9.276 3.559 1.00 90.88 84 LYS A N 1
ATOM 716 C CA . LYS A 1 84 ? -14.455 -7.882 3.770 1.00 90.88 84 LYS A CA 1
ATOM 717 C C . LYS A 1 84 ? -15.034 -7.614 5.161 1.00 90.88 84 LYS A C 1
ATOM 719 O O . LYS A 1 84 ? -15.020 -6.461 5.578 1.00 90.88 84 LYS A O 1
ATOM 724 N N . SER A 1 85 ? -15.472 -8.637 5.904 1.00 88.56 85 SER A N 1
ATOM 725 C CA . SER A 1 85 ? -15.944 -8.448 7.282 1.00 88.56 85 SER A CA 1
ATOM 726 C C . SER A 1 85 ? -14.824 -8.055 8.249 1.00 88.56 85 SER A C 1
ATOM 728 O O . SER A 1 85 ? -15.125 -7.596 9.340 1.00 88.56 85 SER A O 1
ATOM 730 N N . LEU A 1 86 ? -13.551 -8.229 7.865 1.00 89.38 86 LEU A N 1
ATOM 731 C CA . LEU A 1 86 ? -12.389 -7.909 8.714 1.00 89.38 86 LEU A CA 1
ATOM 732 C C . LEU A 1 86 ? -11.916 -6.481 8.545 1.00 89.38 86 LEU A C 1
ATOM 734 O O . LEU A 1 86 ? -11.236 -5.922 9.397 1.00 89.38 86 LEU A O 1
ATOM 738 N N . HIS A 1 87 ? -12.234 -5.915 7.390 1.00 94.12 87 HIS A N 1
ATOM 739 C CA . HIS A 1 87 ? -11.719 -4.637 6.961 1.00 94.12 87 HIS A CA 1
ATOM 740 C C . HIS A 1 87 ? -12.097 -3.488 7.908 1.00 94.12 87 HIS A C 1
ATOM 742 O O . HIS A 1 87 ? -11.231 -2.654 8.153 1.00 94.12 87 HIS A O 1
ATOM 748 N N . PRO A 1 88 ? -13.314 -3.430 8.494 1.00 94.00 88 PRO A N 1
ATOM 749 C CA . PRO A 1 88 ? -13.633 -2.418 9.499 1.00 94.00 88 PRO A CA 1
ATOM 750 C C . PRO A 1 88 ? -12.726 -2.475 10.731 1.00 94.00 88 PRO A C 1
ATOM 752 O O . PRO A 1 88 ? -12.503 -1.444 11.350 1.00 94.00 88 PRO A O 1
ATOM 755 N N . ASN A 1 89 ? -12.171 -3.644 11.059 1.00 92.56 89 ASN A N 1
ATOM 756 C CA . ASN A 1 89 ? -11.385 -3.862 12.269 1.00 92.56 89 ASN A CA 1
ATOM 757 C C . ASN A 1 89 ? -9.872 -3.695 12.069 1.00 92.56 89 ASN A C 1
ATOM 759 O O . ASN A 1 89 ? -9.102 -3.888 13.006 1.00 92.56 89 ASN A O 1
ATOM 763 N N . LEU A 1 90 ? -9.417 -3.391 10.850 1.00 94.25 90 LEU A N 1
ATOM 764 C CA . LEU A 1 90 ? -7.998 -3.392 10.508 1.00 94.25 90 LEU A CA 1
ATOM 765 C C . LEU A 1 90 ? -7.567 -2.075 9.873 1.00 94.25 90 LEU A C 1
ATOM 767 O O . LEU A 1 90 ? -7.935 -1.728 8.751 1.00 94.25 90 LEU A O 1
ATOM 771 N N . LYS A 1 91 ? -6.682 -1.374 10.567 1.00 96.62 91 LYS A N 1
ATOM 772 C CA . LYS A 1 91 ? -5.997 -0.186 10.081 1.00 96.62 91 LYS A CA 1
ATOM 773 C C . LYS A 1 91 ? -4.769 -0.604 9.274 1.00 96.62 91 LYS A C 1
ATOM 775 O O . LYS A 1 91 ? -3.763 -1.010 9.839 1.00 96.62 91 LYS A O 1
ATOM 780 N N . ILE A 1 92 ? -4.834 -0.517 7.946 1.00 98.19 92 ILE A N 1
ATOM 781 C CA . ILE A 1 92 ? -3.654 -0.720 7.088 1.00 98.19 92 ILE A CA 1
ATOM 782 C C . ILE A 1 92 ? -2.787 0.542 7.067 1.00 98.19 92 ILE A C 1
ATOM 784 O O . ILE A 1 92 ? -3.293 1.619 6.758 1.00 98.19 92 ILE A O 1
ATOM 788 N N . SER A 1 93 ? -1.492 0.425 7.367 1.00 98.19 93 SER A N 1
ATOM 789 C CA . SER A 1 93 ? -0.552 1.551 7.222 1.00 98.19 93 SER A CA 1
ATOM 790 C C . SER A 1 93 ? 0.369 1.401 6.023 1.00 98.19 93 SER A C 1
ATOM 792 O O . SER A 1 93 ? 0.838 2.406 5.498 1.00 98.19 93 SER A O 1
ATOM 794 N N . LYS A 1 94 ? 0.630 0.166 5.584 1.00 98.50 94 LYS A N 1
ATOM 795 C CA . LYS A 1 94 ? 1.614 -0.128 4.547 1.00 98.50 94 LYS A CA 1
ATOM 796 C C . LYS A 1 94 ? 1.143 -1.257 3.651 1.00 98.50 94 LYS A C 1
ATOM 798 O O . LYS A 1 94 ? 0.656 -2.283 4.121 1.00 98.50 94 LYS A O 1
ATOM 803 N N . LEU A 1 95 ? 1.376 -1.080 2.356 1.00 98.44 95 LEU A N 1
ATOM 804 C CA . LEU A 1 95 ? 1.255 -2.111 1.338 1.00 98.44 95 LEU A CA 1
ATOM 805 C C . LEU A 1 95 ? 2.458 -2.017 0.402 1.00 98.44 95 LEU A C 1
ATOM 807 O O . LEU A 1 95 ? 2.760 -0.951 -0.127 1.00 98.44 95 LEU A O 1
ATOM 811 N N . VAL A 1 96 ? 3.140 -3.134 0.170 1.00 98.38 96 VAL A N 1
ATOM 812 C CA . VAL A 1 96 ? 4.192 -3.254 -0.843 1.00 98.38 96 VAL A CA 1
ATOM 813 C C . VAL A 1 96 ? 3.736 -4.219 -1.916 1.00 98.38 96 VAL A C 1
ATOM 815 O O . VAL A 1 96 ? 3.347 -5.354 -1.629 1.00 98.38 96 VAL A O 1
ATOM 818 N N . ALA A 1 97 ? 3.839 -3.781 -3.162 1.00 97.62 97 ALA A N 1
ATOM 819 C CA . ALA A 1 97 ? 3.557 -4.598 -4.327 1.00 97.62 97 ALA A CA 1
ATOM 820 C C . ALA A 1 97 ? 4.802 -4.740 -5.203 1.00 97.62 97 ALA A C 1
ATOM 822 O O . ALA A 1 97 ? 5.657 -3.851 -5.252 1.00 97.62 97 ALA A O 1
ATOM 823 N N . SER A 1 98 ? 4.910 -5.887 -5.869 1.00 96.81 98 SER A N 1
ATOM 824 C CA . SER A 1 98 ? 5.914 -6.141 -6.897 1.00 96.81 98 SER A CA 1
ATOM 825 C C . SER A 1 98 ? 5.309 -5.993 -8.284 1.00 96.81 98 SER A C 1
ATOM 827 O O . SER A 1 98 ? 4.168 -6.405 -8.514 1.00 96.81 98 SER A O 1
ATOM 829 N N . TYR A 1 99 ? 6.124 -5.491 -9.201 1.00 95.31 99 TYR A N 1
ATOM 830 C CA . TYR A 1 99 ? 5.762 -5.216 -10.578 1.00 95.31 99 TYR A CA 1
ATOM 831 C C . TYR A 1 99 ? 6.860 -5.691 -11.518 1.00 95.31 99 TYR A C 1
ATOM 833 O O . TYR A 1 99 ? 8.037 -5.712 -11.148 1.00 95.31 99 TYR A O 1
ATOM 841 N N . THR A 1 100 ? 6.464 -6.014 -12.742 1.00 92.31 100 THR A N 1
ATOM 842 C CA . THR A 1 100 ? 7.375 -6.228 -13.865 1.00 92.31 100 THR A CA 1
ATOM 843 C C . THR A 1 100 ? 7.166 -5.149 -14.909 1.00 92.31 100 THR A C 1
ATOM 845 O O . THR A 1 100 ? 6.072 -4.594 -15.052 1.00 92.31 100 THR A O 1
ATOM 848 N N . MET A 1 101 ? 8.225 -4.889 -15.657 1.00 85.75 101 MET A N 1
ATOM 849 C CA . MET A 1 101 ? 8.225 -4.025 -16.818 1.00 85.75 101 MET A CA 1
ATOM 850 C C . MET A 1 101 ? 8.923 -4.725 -17.959 1.00 85.75 101 MET A C 1
ATOM 852 O O . MET A 1 101 ? 9.961 -5.349 -17.746 1.00 85.75 101 MET A O 1
ATOM 856 N N . GLN A 1 102 ? 8.315 -4.634 -19.131 1.00 78.06 102 GLN A N 1
ATOM 857 C CA . GLN A 1 102 ? 8.800 -5.258 -20.351 1.00 78.06 102 GLN A CA 1
ATOM 858 C C . GLN A 1 102 ? 8.676 -4.223 -21.457 1.00 78.06 102 GLN A C 1
ATOM 860 O O . GLN A 1 102 ? 7.563 -3.795 -21.761 1.00 78.06 102 GLN A O 1
ATOM 865 N N . ASP A 1 103 ? 9.814 -3.834 -22.011 1.00 73.00 103 ASP A N 1
ATOM 866 C CA . ASP A 1 103 ? 9.962 -2.984 -23.191 1.00 73.00 103 ASP A CA 1
ATOM 867 C C . ASP A 1 103 ? 10.902 -3.730 -24.161 1.00 73.00 103 ASP A C 1
ATOM 869 O O . ASP A 1 103 ? 11.573 -4.693 -23.780 1.00 73.00 103 ASP A O 1
ATOM 873 N N . ILE A 1 104 ? 10.966 -3.311 -25.423 1.00 72.00 104 ILE A N 1
ATOM 874 C CA . ILE A 1 104 ? 11.783 -3.947 -26.463 1.00 72.00 104 ILE A CA 1
ATOM 875 C C . ILE A 1 104 ? 13.276 -4.002 -26.096 1.00 72.00 104 ILE A C 1
ATOM 877 O O . ILE A 1 104 ? 13.974 -4.930 -26.501 1.00 72.00 104 ILE A O 1
ATOM 881 N N . ASP A 1 105 ? 13.744 -3.039 -25.296 1.00 73.44 105 ASP A N 1
ATOM 882 C CA . ASP A 1 105 ? 15.158 -2.856 -24.959 1.00 73.44 105 ASP A CA 1
ATOM 883 C C . ASP A 1 105 ? 15.535 -3.318 -23.539 1.00 73.44 105 ASP A C 1
ATOM 885 O O . ASP A 1 105 ? 16.725 -3.380 -23.217 1.00 73.44 105 ASP A O 1
ATOM 889 N N . TYR A 1 106 ? 14.567 -3.599 -22.656 1.00 73.44 106 TYR A N 1
ATOM 890 C CA . TYR A 1 106 ? 14.861 -4.011 -21.279 1.00 73.44 106 TYR A CA 1
ATOM 891 C C . TYR A 1 106 ? 13.691 -4.713 -20.578 1.00 73.44 106 TYR A C 1
ATOM 893 O O . TYR A 1 106 ? 12.525 -4.361 -20.742 1.00 73.44 106 TYR A O 1
ATOM 901 N N . ASP A 1 107 ? 14.057 -5.620 -19.672 1.00 82.94 107 ASP A N 1
ATOM 902 C CA . ASP A 1 107 ? 13.179 -6.143 -18.632 1.00 82.94 107 ASP A CA 1
ATOM 903 C C . ASP A 1 107 ? 13.578 -5.541 -17.282 1.00 82.94 107 ASP A C 1
ATOM 905 O O . ASP A 1 107 ? 14.765 -5.477 -16.926 1.00 82.94 107 ASP A O 1
ATOM 909 N N . ALA A 1 108 ? 12.585 -5.122 -16.501 1.00 86.81 108 ALA A N 1
ATOM 910 C CA . ALA A 1 108 ? 12.812 -4.655 -15.144 1.00 86.81 108 ALA A CA 1
ATOM 911 C C . ALA A 1 108 ? 11.801 -5.222 -14.152 1.00 86.81 108 ALA A C 1
ATOM 913 O O . ALA A 1 108 ? 10.633 -5.449 -14.454 1.00 86.81 108 ALA A O 1
ATOM 914 N N . GLU A 1 109 ? 12.254 -5.390 -12.917 1.00 91.75 109 GLU A N 1
ATOM 915 C CA . GLU A 1 109 ? 11.396 -5.685 -11.777 1.00 91.75 109 GLU A CA 1
ATOM 916 C C . GLU A 1 109 ? 11.512 -4.560 -10.760 1.00 91.75 109 GLU A C 1
ATOM 918 O O . GLU A 1 109 ? 12.609 -4.074 -10.467 1.00 91.75 109 GLU A O 1
ATOM 923 N N . CYS A 1 110 ? 10.394 -4.157 -10.168 1.00 94.12 110 CYS A N 1
ATOM 924 C CA . CYS A 1 110 ? 10.425 -3.192 -9.082 1.00 94.12 110 CYS A CA 1
ATOM 925 C C . CYS A 1 110 ? 9.442 -3.540 -7.968 1.00 94.12 110 CYS A C 1
ATOM 927 O O . CYS A 1 110 ? 8.491 -4.305 -8.132 1.00 94.12 110 CYS A O 1
ATOM 929 N N . LYS A 1 111 ? 9.724 -2.995 -6.787 1.00 96.81 111 LYS A N 1
ATOM 930 C CA . LYS A 1 111 ? 8.873 -3.086 -5.604 1.00 96.81 111 LYS A CA 1
ATOM 931 C C . LYS A 1 111 ? 8.554 -1.675 -5.160 1.00 96.81 111 LYS A C 1
ATOM 933 O O . LYS A 1 111 ? 9.477 -0.879 -4.984 1.00 96.81 111 LYS A O 1
ATOM 938 N N . ILE A 1 112 ? 7.278 -1.391 -4.951 1.00 97.69 112 ILE A N 1
ATOM 939 C CA . ILE A 1 112 ? 6.797 -0.063 -4.571 1.00 97.69 112 ILE A CA 1
ATOM 940 C C . ILE A 1 112 ? 6.007 -0.194 -3.283 1.00 97.69 112 ILE A C 1
ATOM 942 O O . ILE A 1 112 ? 5.174 -1.094 -3.159 1.00 97.69 112 ILE A O 1
ATOM 946 N N . SER A 1 113 ? 6.299 0.681 -2.328 1.00 98.38 113 SER A N 1
ATOM 947 C CA . SER A 1 113 ? 5.517 0.836 -1.109 1.00 98.38 113 SER A CA 1
ATOM 948 C C . SER A 1 113 ? 4.532 1.980 -1.233 1.00 98.38 113 SER A C 1
ATOM 950 O O . SER A 1 113 ? 4.888 3.043 -1.734 1.00 98.38 113 SER A O 1
ATOM 952 N N . TYR A 1 114 ? 3.347 1.758 -0.686 1.00 98.31 114 TYR A N 1
ATOM 953 C CA . TYR A 1 114 ? 2.301 2.736 -0.442 1.00 98.31 114 TYR A CA 1
ATOM 954 C C . TYR A 1 114 ? 2.088 2.749 1.071 1.00 98.31 114 TYR A C 1
ATOM 956 O O . TYR A 1 114 ? 1.629 1.750 1.632 1.00 98.31 114 TYR A O 1
ATOM 964 N N . GLU A 1 115 ? 2.523 3.812 1.742 1.00 98.19 115 GLU A N 1
ATOM 965 C CA . GLU A 1 115 ? 2.675 3.816 3.197 1.00 98.19 115 GLU A CA 1
ATOM 966 C C . GLU A 1 115 ? 2.222 5.133 3.830 1.00 98.19 115 GLU A C 1
ATOM 968 O O . GLU A 1 115 ? 2.441 6.205 3.280 1.00 98.19 115 GLU A O 1
ATOM 973 N N . PHE A 1 116 ? 1.642 5.047 5.022 1.00 98.50 116 PHE A N 1
ATOM 974 C CA . PHE A 1 116 ? 1.399 6.162 5.929 1.00 98.50 116 PHE A CA 1
ATOM 975 C C . PHE A 1 116 ? 2.415 6.088 7.085 1.00 98.50 116 PHE A C 1
ATOM 977 O O . PHE A 1 116 ? 2.098 5.567 8.159 1.00 98.50 116 PHE A O 1
ATOM 984 N N . PRO A 1 117 ? 3.663 6.556 6.896 1.00 97.38 117 PRO A N 1
ATOM 985 C CA . PRO A 1 117 ? 4.774 6.250 7.806 1.00 97.38 117 PRO A CA 1
ATOM 986 C C . PRO A 1 117 ? 4.586 6.835 9.213 1.00 97.38 117 PRO A C 1
ATOM 988 O O . PRO A 1 117 ? 4.991 6.237 10.216 1.00 97.38 117 PRO A O 1
ATOM 991 N N . GLU A 1 118 ? 3.936 7.996 9.317 1.00 97.94 118 GLU A N 1
ATOM 992 C CA . GLU A 1 118 ? 3.627 8.601 10.616 1.00 97.94 118 GLU A CA 1
ATOM 993 C C . GLU A 1 118 ? 2.524 7.857 11.371 1.00 97.94 118 GLU A C 1
ATOM 995 O O . GLU A 1 118 ? 2.472 7.915 12.602 1.00 97.94 118 GLU A O 1
ATOM 1000 N N . TYR A 1 119 ? 1.674 7.108 10.666 1.00 97.62 119 TYR A N 1
ATOM 1001 C CA . TYR A 1 119 ? 0.729 6.224 11.326 1.00 97.62 119 TYR A CA 1
ATOM 1002 C C . TYR A 1 119 ? 1.474 5.051 11.968 1.00 97.62 119 TYR A C 1
ATOM 1004 O O . TYR A 1 119 ? 1.298 4.790 13.155 1.00 97.62 119 TYR A O 1
ATOM 1012 N N . SER A 1 120 ? 2.382 4.402 11.234 1.00 93.62 120 SER A N 1
ATOM 1013 C CA . SER A 1 120 ? 3.169 3.277 11.760 1.00 93.62 120 SER A CA 1
ATOM 1014 C C . SER A 1 120 ? 3.966 3.658 13.015 1.00 93.62 120 SER A C 1
ATOM 1016 O O . SER A 1 120 ? 3.993 2.909 13.990 1.00 93.62 120 SER A O 1
ATOM 1018 N N . THR A 1 121 ? 4.578 4.848 13.013 1.00 94.44 121 THR A N 1
ATOM 1019 C CA . THR A 1 121 ? 5.496 5.297 14.077 1.00 94.44 121 THR A CA 1
ATOM 1020 C C . THR A 1 121 ? 4.825 6.033 15.236 1.00 94.44 121 THR A C 1
ATOM 1022 O O . THR A 1 121 ? 5.290 5.919 16.367 1.00 94.44 121 THR A O 1
ATOM 1025 N N . LYS A 1 122 ? 3.761 6.806 14.979 1.00 96.06 122 LYS A N 1
ATOM 1026 C CA . LYS A 1 122 ? 3.145 7.710 15.970 1.00 96.06 122 LYS A CA 1
ATOM 1027 C C . LYS A 1 122 ? 1.627 7.552 16.094 1.00 96.06 122 LYS A C 1
ATOM 1029 O O . LYS A 1 122 ? 1.015 8.308 16.839 1.00 96.06 122 LYS A O 1
ATOM 1034 N N . LYS A 1 123 ? 1.013 6.625 15.348 1.00 95.31 123 LYS A N 1
ATOM 1035 C CA . LYS A 1 123 ? -0.452 6.478 15.226 1.00 95.31 123 LYS A CA 1
ATOM 1036 C C . LYS A 1 123 ? -1.152 7.774 14.792 1.00 95.31 123 LYS A C 1
ATOM 1038 O O . LYS A 1 123 ? -2.283 8.039 15.183 1.00 95.31 123 LYS A O 1
ATOM 1043 N N . SER A 1 124 ? -0.471 8.597 13.989 1.00 97.31 124 SER A N 1
ATOM 1044 C CA . SER A 1 124 ? -1.019 9.863 13.498 1.00 97.31 124 SER A CA 1
ATOM 1045 C C . SER A 1 124 ? -2.131 9.614 12.478 1.00 97.31 124 SER A C 1
ATOM 1047 O O . SER A 1 124 ? -1.872 9.143 11.372 1.00 97.31 124 SER A O 1
ATOM 1049 N N . GLU A 1 125 ? -3.367 9.969 12.822 1.00 96.19 125 GLU A N 1
ATOM 1050 C CA . GLU A 1 125 ? -4.521 9.876 11.913 1.00 96.19 125 GLU A CA 1
ATOM 1051 C C . GLU A 1 125 ? -4.427 10.885 10.746 1.00 96.19 125 GLU A C 1
ATOM 1053 O O . GLU A 1 125 ? -5.075 10.713 9.719 1.00 96.19 125 GLU A O 1
ATOM 1058 N N . VAL A 1 126 ? -3.569 11.907 10.848 1.00 97.38 126 VAL A N 1
ATOM 1059 C CA . VAL A 1 126 ? -3.283 12.870 9.762 1.00 97.38 126 VAL A CA 1
ATOM 1060 C C . VAL A 1 126 ? -2.026 12.515 8.958 1.00 97.38 126 VAL A C 1
ATOM 1062 O O . VAL A 1 126 ? -1.559 13.328 8.160 1.00 97.38 126 VAL A O 1
ATOM 1065 N N . ALA A 1 127 ? -1.466 11.315 9.162 1.00 98.00 127 ALA A N 1
ATOM 1066 C CA . ALA A 1 127 ? -0.306 10.834 8.418 1.00 98.00 127 ALA A CA 1
ATOM 1067 C C . ALA A 1 127 ? -0.549 10.934 6.907 1.00 98.00 127 ALA A C 1
ATOM 1069 O O . ALA A 1 127 ? -1.569 10.456 6.410 1.00 98.00 127 ALA A O 1
ATOM 1070 N N . GLU A 1 128 ? 0.392 11.535 6.181 1.00 97.88 128 GLU A N 1
ATOM 1071 C CA . GLU A 1 128 ? 0.315 11.671 4.726 1.00 97.88 128 GLU A CA 1
ATOM 1072 C C . GLU A 1 128 ? 0.783 10.385 4.022 1.00 97.88 128 GLU A C 1
ATOM 1074 O O . GLU A 1 128 ? 1.694 9.693 4.486 1.00 97.88 128 GLU A O 1
ATOM 1079 N N . LEU A 1 129 ? 0.151 10.063 2.891 1.00 98.19 129 LEU A N 1
ATOM 1080 C CA . LEU A 1 129 ? 0.545 8.947 2.037 1.00 98.19 129 LEU A CA 1
ATOM 1081 C C . LEU A 1 129 ? 1.894 9.233 1.369 1.00 98.19 129 LEU A C 1
ATOM 1083 O O . LEU A 1 129 ? 2.043 10.200 0.622 1.00 98.19 129 LEU A O 1
ATOM 1087 N N . VAL A 1 130 ? 2.834 8.314 1.545 1.00 97.62 130 VAL A N 1
ATOM 1088 C CA . VAL A 1 130 ? 4.128 8.275 0.869 1.00 97.62 130 VAL A CA 1
ATOM 1089 C C . VAL A 1 130 ? 4.162 7.076 -0.072 1.00 97.62 130 VAL A C 1
ATOM 1091 O O . VAL A 1 130 ? 3.829 5.950 0.306 1.00 97.62 130 VAL A O 1
ATOM 1094 N N . ILE A 1 131 ? 4.577 7.319 -1.315 1.00 97.06 131 ILE A N 1
ATOM 1095 C CA . ILE A 1 131 ? 4.786 6.280 -2.324 1.00 97.06 131 ILE A CA 1
ATOM 1096 C C . ILE A 1 131 ? 6.252 6.303 -2.732 1.00 97.06 131 ILE A C 1
ATOM 1098 O O . ILE A 1 131 ? 6.752 7.350 -3.139 1.00 97.06 131 ILE A O 1
ATOM 1102 N N . ASP A 1 132 ? 6.929 5.160 -2.635 1.00 96.75 132 ASP A N 1
ATOM 1103 C CA . ASP A 1 132 ? 8.368 5.083 -2.895 1.00 96.75 132 ASP A CA 1
ATOM 1104 C C . ASP A 1 132 ? 8.808 3.713 -3.434 1.00 96.75 132 ASP A C 1
ATOM 1106 O O . ASP A 1 132 ? 8.158 2.685 -3.213 1.00 96.75 132 ASP A O 1
ATOM 1110 N N . PHE A 1 133 ? 9.944 3.688 -4.128 1.00 95.06 133 PHE A N 1
ATOM 1111 C CA . PHE A 1 133 ? 10.594 2.464 -4.580 1.00 95.06 133 PHE A CA 1
ATOM 1112 C C . PHE A 1 133 ? 11.324 1.787 -3.419 1.00 95.06 133 PHE A C 1
ATOM 1114 O O . PHE A 1 133 ? 12.313 2.296 -2.900 1.00 95.06 133 PHE A O 1
ATOM 1121 N N . LYS A 1 134 ? 10.923 0.560 -3.083 1.00 96.19 134 LYS A N 1
ATOM 1122 C CA . LYS A 1 134 ? 11.692 -0.310 -2.178 1.00 96.19 134 LYS A CA 1
ATOM 1123 C C . LYS A 1 134 ? 12.812 -1.056 -2.899 1.00 96.19 134 LYS A C 1
ATOM 1125 O O . LYS A 1 134 ? 13.822 -1.386 -2.288 1.00 96.19 134 LYS A O 1
ATOM 1130 N N . ALA A 1 135 ? 12.625 -1.365 -4.181 1.00 93.06 135 ALA A N 1
ATOM 1131 C CA . ALA A 1 135 ? 13.645 -1.988 -5.018 1.00 93.06 135 ALA A CA 1
ATOM 1132 C C . ALA A 1 135 ? 13.377 -1.704 -6.497 1.00 93.06 135 ALA A C 1
ATOM 1134 O O . ALA A 1 135 ? 12.224 -1.597 -6.912 1.00 93.06 135 ALA A O 1
ATOM 1135 N N . PHE A 1 136 ? 14.441 -1.642 -7.291 1.00 90.19 136 PHE A N 1
ATOM 1136 C CA . PHE A 1 136 ? 14.373 -1.584 -8.746 1.00 90.19 136 PHE A CA 1
ATOM 1137 C C . PHE A 1 136 ? 15.551 -2.370 -9.324 1.00 90.19 136 PHE A C 1
ATOM 1139 O O . PHE A 1 136 ? 16.694 -2.127 -8.940 1.00 90.19 136 PHE A O 1
ATOM 1146 N N . ASN A 1 137 ? 15.273 -3.301 -10.228 1.00 86.75 137 ASN A N 1
ATOM 1147 C CA . ASN A 1 137 ? 16.257 -4.130 -10.905 1.00 86.75 137 ASN A CA 1
ATOM 1148 C C . ASN A 1 137 ? 15.998 -4.069 -12.412 1.00 86.75 137 ASN A C 1
ATOM 1150 O O . ASN A 1 137 ? 15.177 -4.825 -12.921 1.00 86.75 137 ASN A O 1
ATOM 1154 N N . GLY A 1 138 ? 16.669 -3.149 -13.104 1.00 79.19 138 GLY A N 1
ATOM 1155 C CA . GLY A 1 138 ? 16.689 -3.085 -14.566 1.00 79.19 138 GLY A CA 1
ATOM 1156 C C . GLY A 1 138 ? 18.034 -3.593 -15.062 1.00 79.19 138 GLY A C 1
ATOM 1157 O O . GLY A 1 138 ? 19.024 -2.861 -15.012 1.00 79.19 138 GLY A O 1
ATOM 1158 N N . LYS A 1 139 ? 18.100 -4.858 -15.485 1.00 73.25 139 LYS A N 1
ATOM 1159 C CA . LYS A 1 139 ? 19.351 -5.434 -15.995 1.00 73.25 139 LYS A CA 1
ATOM 1160 C C . LYS A 1 139 ? 19.686 -4.799 -17.345 1.00 73.25 139 LYS A C 1
ATOM 1162 O O . LYS A 1 139 ? 18.830 -4.712 -18.212 1.00 73.25 139 LYS A O 1
ATOM 1167 N N . GLY A 1 140 ? 20.935 -4.366 -17.524 1.00 69.88 140 GLY A N 1
ATOM 1168 C CA . GLY A 1 140 ? 21.430 -3.828 -18.800 1.00 69.88 140 GLY A CA 1
ATOM 1169 C C . GLY A 1 140 ? 21.064 -2.367 -19.100 1.00 69.88 140 GLY A C 1
ATOM 1170 O O . GLY A 1 140 ? 21.608 -1.803 -20.045 1.00 69.88 140 GLY A O 1
ATOM 1171 N N . ALA A 1 141 ? 20.218 -1.722 -18.290 1.00 77.94 141 ALA A N 1
ATOM 1172 C CA . ALA A 1 141 ? 19.853 -0.319 -18.472 1.00 77.94 141 ALA A CA 1
ATOM 1173 C C . ALA A 1 141 ? 20.905 0.639 -17.881 1.00 77.94 141 ALA A C 1
ATOM 1175 O O . ALA A 1 141 ? 21.460 0.404 -16.805 1.00 77.94 141 ALA A O 1
ATOM 1176 N N . SER A 1 142 ? 21.151 1.763 -18.560 1.00 84.62 142 SER A N 1
ATOM 1177 C CA . SER A 1 142 ? 21.975 2.851 -18.020 1.00 84.62 142 SER A CA 1
ATOM 1178 C C . SER A 1 142 ? 21.272 3.558 -16.853 1.00 84.62 142 SER A C 1
ATOM 1180 O O . SER A 1 142 ? 20.047 3.528 -16.734 1.00 84.62 142 SER A O 1
ATOM 1182 N N . VAL A 1 143 ? 22.029 4.267 -16.008 1.00 86.31 143 VAL A N 1
ATOM 1183 C CA . VAL A 1 143 ? 21.458 5.038 -14.883 1.00 86.31 143 VAL A CA 1
ATOM 1184 C C . VAL A 1 143 ? 20.435 6.080 -15.359 1.00 86.31 143 VAL A C 1
ATOM 1186 O O . VAL A 1 143 ? 19.394 6.237 -14.723 1.00 86.31 143 VAL A O 1
ATOM 1189 N N . SER A 1 144 ? 20.686 6.751 -16.493 1.00 87.94 144 SER A N 1
ATOM 1190 C CA . SER A 1 144 ? 19.728 7.706 -17.081 1.00 87.94 144 SER A CA 1
ATOM 1191 C C . SER A 1 144 ? 18.409 7.022 -17.422 1.00 87.94 144 SER A C 1
ATOM 1193 O O . SER A 1 144 ? 17.353 7.462 -16.973 1.00 87.94 144 SER A O 1
ATOM 1195 N N . LYS A 1 145 ? 18.480 5.882 -18.121 1.00 85.12 145 LYS A N 1
ATOM 1196 C CA . LYS A 1 145 ? 17.297 5.111 -18.509 1.00 85.12 145 LYS A CA 1
ATOM 1197 C C . LYS A 1 145 ? 16.522 4.628 -17.280 1.00 85.12 145 LYS A C 1
ATOM 1199 O O . LYS A 1 145 ? 15.304 4.742 -17.249 1.00 85.12 145 LYS A O 1
ATOM 1204 N N . ILE A 1 146 ? 17.209 4.169 -16.229 1.00 86.50 146 ILE A N 1
ATOM 1205 C CA . ILE A 1 146 ? 16.569 3.790 -14.955 1.00 86.50 146 ILE A CA 1
ATOM 1206 C C . ILE A 1 146 ? 15.799 4.968 -14.342 1.00 86.50 146 ILE A C 1
ATOM 1208 O O . ILE A 1 146 ? 14.678 4.787 -13.866 1.00 86.50 146 ILE A O 1
ATOM 1212 N N . ASN A 1 147 ? 16.372 6.172 -14.348 1.00 89.00 147 ASN A N 1
ATOM 1213 C CA . ASN A 1 147 ? 15.709 7.357 -13.799 1.00 89.00 147 ASN A CA 1
ATOM 1214 C C . ASN A 1 147 ? 14.487 7.773 -14.630 1.00 89.00 147 ASN A C 1
ATOM 1216 O O . ASN A 1 147 ? 13.447 8.097 -14.058 1.00 89.00 147 ASN A O 1
ATOM 1220 N N . GLU A 1 148 ? 14.582 7.704 -15.959 1.00 88.00 148 GLU A N 1
ATOM 1221 C CA . GLU A 1 148 ? 13.453 7.935 -16.870 1.00 88.00 148 GLU A CA 1
ATOM 1222 C C . GLU A 1 148 ? 12.313 6.939 -16.614 1.00 88.00 148 GLU A C 1
ATOM 1224 O O . GLU A 1 148 ? 11.152 7.336 -16.486 1.00 88.00 148 GLU A O 1
ATOM 1229 N N . ILE A 1 149 ? 12.647 5.654 -16.452 1.00 86.56 149 ILE A N 1
ATOM 1230 C CA . ILE A 1 149 ? 11.683 4.596 -16.132 1.00 86.56 149 ILE A CA 1
ATOM 1231 C C . ILE A 1 149 ? 10.993 4.887 -14.797 1.00 86.56 149 ILE A C 1
ATOM 1233 O O . ILE A 1 149 ? 9.764 4.904 -14.724 1.00 86.56 149 ILE A O 1
ATOM 1237 N N . LYS A 1 150 ? 11.763 5.179 -13.741 1.00 90.06 150 LYS A N 1
ATOM 1238 C CA . LYS A 1 150 ? 11.203 5.519 -12.425 1.00 90.06 150 LYS A CA 1
ATOM 1239 C C . LYS A 1 150 ? 10.267 6.726 -12.498 1.00 90.06 150 LYS A C 1
ATOM 1241 O O . LYS A 1 150 ? 9.190 6.684 -11.907 1.00 90.06 150 LYS A O 1
ATOM 1246 N N . ALA A 1 151 ? 10.629 7.768 -13.245 1.00 90.75 151 ALA A N 1
ATOM 1247 C CA . ALA A 1 151 ? 9.773 8.938 -13.435 1.00 90.75 151 ALA A CA 1
ATOM 1248 C C . ALA A 1 151 ? 8.457 8.585 -14.155 1.00 90.75 151 ALA A C 1
ATOM 1250 O O . ALA A 1 151 ? 7.386 9.033 -13.740 1.00 90.75 151 ALA A O 1
ATOM 1251 N N . SER A 1 152 ? 8.519 7.739 -15.190 1.00 88.12 152 SER A N 1
ATOM 1252 C CA . SER A 1 152 ? 7.336 7.250 -15.9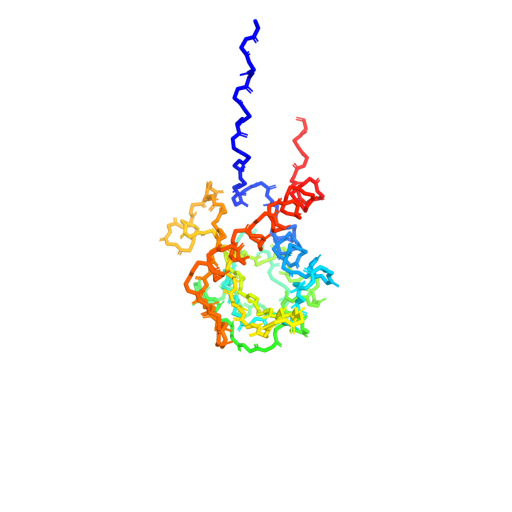14 1.00 88.12 152 SER A CA 1
ATOM 1253 C C . SER A 1 152 ? 6.397 6.430 -15.018 1.00 88.12 152 SER A C 1
ATOM 1255 O O . SER A 1 152 ? 5.179 6.652 -15.004 1.00 88.12 152 SER A O 1
ATOM 1257 N N . ILE A 1 153 ? 6.960 5.540 -14.193 1.00 90.19 153 ILE A N 1
ATOM 1258 C CA . ILE A 1 153 ? 6.211 4.770 -13.192 1.00 90.19 153 ILE A CA 1
ATOM 1259 C C . ILE A 1 153 ? 5.516 5.712 -12.210 1.00 90.19 153 ILE A C 1
ATOM 1261 O O . ILE A 1 153 ? 4.307 5.603 -12.015 1.00 90.19 153 ILE A O 1
ATOM 1265 N N . MET A 1 154 ? 6.245 6.670 -11.626 1.00 91.94 154 MET A N 1
ATOM 1266 C CA . MET A 1 154 ? 5.665 7.595 -10.646 1.00 91.94 154 MET A CA 1
ATOM 1267 C C . MET A 1 154 ? 4.544 8.436 -11.251 1.00 91.94 154 MET A C 1
ATOM 1269 O O . MET A 1 154 ? 3.507 8.608 -10.618 1.00 91.94 154 MET A O 1
ATOM 1273 N N . LYS A 1 155 ? 4.688 8.881 -12.505 1.00 90.56 155 LYS A N 1
ATOM 1274 C CA . LYS A 1 155 ? 3.617 9.575 -13.232 1.00 90.56 155 LYS A CA 1
ATOM 1275 C C . LYS A 1 155 ? 2.376 8.694 -13.407 1.00 90.56 155 LYS A C 1
ATOM 1277 O O . LYS A 1 155 ? 1.250 9.162 -13.234 1.00 90.56 155 LYS A O 1
ATOM 1282 N N . THR A 1 156 ? 2.574 7.420 -13.739 1.00 90.00 156 THR A N 1
ATOM 1283 C CA . THR A 1 156 ? 1.481 6.449 -13.891 1.00 90.00 156 THR A CA 1
ATOM 1284 C C . THR A 1 156 ? 0.774 6.194 -12.562 1.00 90.00 156 THR A C 1
ATOM 1286 O O . THR A 1 156 ? -0.457 6.166 -12.512 1.00 90.00 156 THR A O 1
ATOM 1289 N N . ILE A 1 157 ? 1.537 6.046 -11.479 1.00 92.69 157 ILE A N 1
ATOM 1290 C CA . ILE A 1 157 ? 1.000 5.880 -10.127 1.00 92.69 157 ILE A CA 1
ATOM 1291 C C . ILE A 1 157 ? 0.222 7.112 -9.699 1.00 92.69 157 ILE A C 1
ATOM 1293 O O . ILE A 1 157 ? -0.904 6.964 -9.243 1.00 92.69 157 ILE A O 1
ATOM 1297 N N . GLU A 1 158 ? 0.754 8.312 -9.913 1.00 91.75 158 GLU A N 1
ATOM 1298 C CA . GLU A 1 158 ? 0.085 9.560 -9.547 1.00 91.75 158 GLU A CA 1
ATOM 1299 C C . GLU A 1 158 ? -1.292 9.683 -10.218 1.00 91.75 158 GLU A C 1
ATOM 1301 O O . GLU A 1 158 ? -2.297 9.956 -9.562 1.00 91.75 158 GLU A O 1
ATOM 1306 N N . ALA A 1 159 ? -1.373 9.368 -11.515 1.00 90.31 159 ALA A N 1
ATOM 1307 C CA . ALA A 1 159 ? -2.634 9.393 -12.252 1.00 90.31 159 ALA A CA 1
ATOM 1308 C C . ALA A 1 159 ? -3.666 8.376 -11.726 1.00 90.31 159 ALA A C 1
ATOM 1310 O O . ALA A 1 159 ? -4.871 8.637 -11.760 1.00 90.31 159 ALA A O 1
ATOM 1311 N N . LYS A 1 160 ? -3.219 7.205 -11.255 1.00 92.38 160 LYS A N 1
ATOM 1312 C CA . LYS A 1 160 ? -4.095 6.192 -10.640 1.00 92.38 160 LYS A CA 1
ATOM 1313 C C . LYS A 1 160 ? -4.460 6.553 -9.201 1.00 92.38 160 LYS A C 1
ATOM 1315 O O . LYS A 1 160 ? -5.605 6.347 -8.813 1.00 92.38 160 LYS A O 1
ATOM 1320 N N . LYS A 1 161 ? -3.527 7.147 -8.456 1.00 94.50 161 LYS A N 1
ATOM 1321 C CA . LYS A 1 161 ? -3.690 7.611 -7.076 1.00 94.50 161 LYS A CA 1
ATOM 1322 C C . LYS A 1 161 ? -4.840 8.602 -6.960 1.00 94.50 161 LYS A C 1
ATOM 1324 O O . LYS A 1 161 ? -5.710 8.400 -6.124 1.00 94.50 161 LYS A O 1
ATOM 1329 N N . VAL A 1 162 ? -4.880 9.617 -7.826 1.00 93.19 162 VAL A N 1
ATOM 1330 C CA . VAL A 1 162 ? -5.963 10.620 -7.836 1.00 93.19 162 VAL A CA 1
ATOM 1331 C C . VAL A 1 162 ? -7.324 9.956 -8.067 1.00 93.19 162 VAL A C 1
ATOM 1333 O O . VAL A 1 162 ? -8.255 10.171 -7.300 1.00 93.19 162 VAL A O 1
ATOM 1336 N N . LYS A 1 163 ? -7.422 9.064 -9.062 1.00 93.44 163 LYS A N 1
ATOM 1337 C CA . LYS A 1 163 ? -8.674 8.350 -9.364 1.00 93.44 163 LYS A CA 1
ATOM 1338 C C . LYS A 1 163 ? -9.128 7.455 -8.213 1.00 93.44 163 LYS A C 1
ATOM 1340 O O . LYS A 1 163 ? -10.302 7.458 -7.868 1.00 93.44 163 LYS A O 1
ATOM 1345 N N . ALA A 1 164 ? -8.211 6.692 -7.621 1.00 95.94 164 ALA A N 1
ATOM 1346 C CA . ALA A 1 164 ? -8.522 5.850 -6.472 1.00 95.94 164 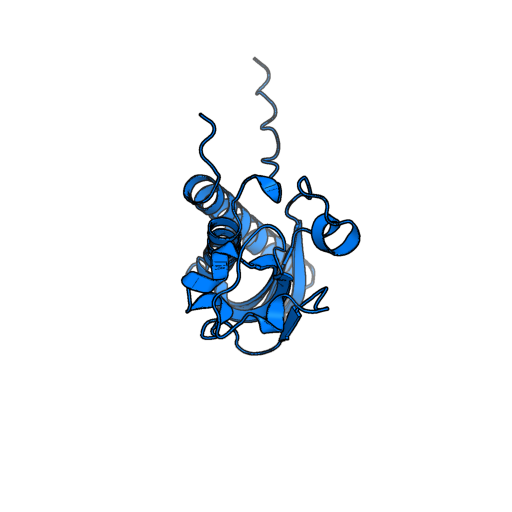ALA A CA 1
ATOM 1347 C C . ALA A 1 164 ? -8.933 6.695 -5.260 1.00 95.94 164 ALA A C 1
ATOM 1349 O O . ALA A 1 164 ? -9.859 6.331 -4.542 1.00 95.94 164 ALA A O 1
ATOM 1350 N N . TYR A 1 165 ? -8.281 7.839 -5.046 1.00 96.44 165 TYR A N 1
ATOM 1351 C CA . TYR A 1 165 ? -8.612 8.737 -3.949 1.00 96.44 165 TYR A CA 1
ATOM 1352 C C . TYR A 1 165 ? -10.051 9.236 -4.048 1.00 96.44 165 TYR A C 1
ATOM 1354 O O . TYR A 1 165 ? -10.799 9.128 -3.082 1.00 96.44 165 TYR A O 1
ATOM 1362 N N . ASP A 1 166 ? -10.473 9.696 -5.225 1.00 94.88 166 ASP A N 1
ATOM 1363 C CA . ASP A 1 166 ? -11.846 10.161 -5.429 1.00 94.88 166 ASP A CA 1
ATOM 1364 C C . ASP A 1 166 ? -12.896 9.059 -5.243 1.00 94.88 166 ASP A C 1
ATOM 1366 O O . ASP A 1 166 ? -14.006 9.349 -4.802 1.00 94.88 166 ASP A O 1
ATOM 1370 N N . LEU A 1 167 ? -12.547 7.802 -5.533 1.00 96.06 167 LEU A N 1
ATOM 1371 C CA . LEU A 1 167 ? -13.441 6.654 -5.356 1.00 96.06 167 LEU A CA 1
ATOM 1372 C C . LEU A 1 167 ? -13.604 6.228 -3.892 1.00 96.06 167 LEU A C 1
ATOM 1374 O O . LEU A 1 167 ? -14.674 5.751 -3.517 1.00 96.06 167 LEU A O 1
ATOM 1378 N N . TYR A 1 168 ? -12.547 6.346 -3.085 1.00 97.38 168 TYR A N 1
ATOM 1379 C CA . TYR A 1 168 ? -12.503 5.750 -1.747 1.00 97.38 168 TYR A CA 1
ATOM 1380 C C . TYR A 1 168 ? -12.429 6.760 -0.606 1.00 97.38 168 TYR A C 1
ATOM 1382 O O . TYR A 1 168 ? -12.579 6.355 0.542 1.00 97.38 168 TYR A O 1
ATOM 1390 N N . LYS A 1 169 ? -12.221 8.054 -0.856 1.00 96.38 169 LYS A N 1
ATOM 1391 C CA . LYS A 1 169 ? -12.279 9.047 0.222 1.00 96.38 169 LYS A CA 1
ATOM 1392 C C . LYS A 1 169 ? -13.657 9.051 0.895 1.00 96.38 169 LYS A C 1
ATOM 1394 O O . LYS A 1 169 ? -14.682 8.712 0.293 1.00 96.38 169 LYS A O 1
ATOM 1399 N N . LEU A 1 170 ? -13.688 9.425 2.166 1.00 94.56 170 LEU A N 1
ATOM 1400 C CA . LEU A 1 170 ? -14.929 9.789 2.835 1.00 94.56 170 LEU A CA 1
ATOM 1401 C C . LEU A 1 170 ? -15.519 11.015 2.129 1.00 94.56 170 LEU A C 1
ATOM 1403 O O . LEU A 1 170 ? -14.795 11.930 1.737 1.00 94.56 170 LEU A O 1
ATOM 1407 N N . ILE A 1 171 ? -16.832 10.998 1.915 1.00 85.00 171 ILE A N 1
ATOM 1408 C CA . ILE A 1 171 ? -17.552 12.170 1.424 1.00 85.00 171 ILE A CA 1
ATOM 1409 C C . ILE A 1 171 ? -17.754 13.053 2.651 1.00 85.00 171 ILE A C 1
ATOM 1411 O O . ILE A 1 171 ? -18.323 12.588 3.636 1.00 85.00 171 ILE A O 1
ATOM 1415 N N . SER A 1 172 ? -17.228 14.273 2.619 1.00 65.69 172 SER A N 1
ATOM 1416 C CA . SER A 1 172 ? -17.574 15.282 3.616 1.00 65.69 172 SER A CA 1
ATOM 1417 C C . SER A 1 172 ? -19.024 15.703 3.379 1.00 65.69 172 SER A C 1
ATOM 1419 O O . SER A 1 172 ? -19.355 16.047 2.241 1.00 65.69 172 SER A O 1
ATOM 1421 N N . ASP A 1 173 ? -19.858 15.639 4.416 1.00 43.22 173 ASP A N 1
ATOM 1422 C CA . ASP A 1 173 ? -21.200 16.240 4.414 1.00 43.22 173 ASP A CA 1
ATOM 1423 C C . ASP A 1 173 ? -21.137 17.770 4.255 1.00 43.22 173 ASP A C 1
ATOM 1425 O O . ASP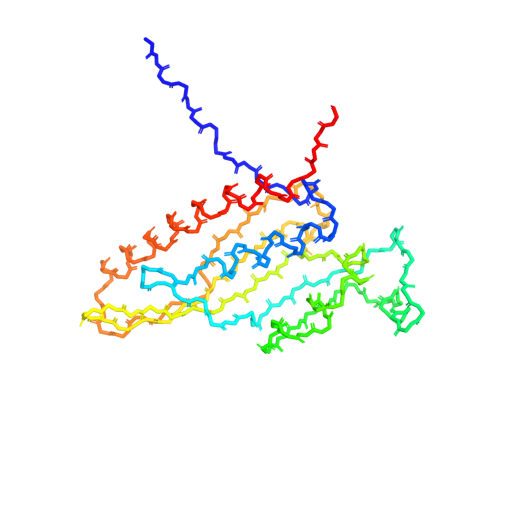 A 1 173 ? -20.167 18.388 4.765 1.00 43.22 173 ASP A O 1
#

Foldseek 3Di:
DPDPDPPDDWDFLLLFQQLLSLVLQVQLQCVQPDDQKHWDAWFKWKKAFDLVDDDDPVCVVSNPPDGIDIDGDRPCPPCCNPVSSCRNGIRTFKIKTKIWGDDPQWIKIWIKMWGQVCCVVPVDRGRTTDIDTPDMDIPPDDPVVVVVVVVVVVVSSVVSSVVSSVVRGDDDD

Radius of gyration: 17.55 Å; chains: 1; bounding box: 43×52×49 Å

Secondary structure (DSSP, 8-state):
-PPPP------BGGGS-HHHHHHHHHHHHHT-EETTEEEEEEEEEEEEE-TTSPPPGGGGGGGSS-S-EEEES--TTSHHHH-GGGGGGEEEEEEEEEEEEEETTEEEEEEEEEE-HHHHHH--TTPBPEEEEEEEEETT--HHHHHHHHHHHHHHHHHHHHHHHHHHSPPP-

Organism: Salmonella enterica (NCBI:txid28901)